Protein AF-A0A2V5Z703-F1 (afdb_monomer)

Foldseek 3Di:
DPDDPPADWDWDLADPVGDFDADPVRHTDTDIDGDDDDDDPVRVVVCVVPPDPPNDPLCVLVVQLVVLVVVLVVDQFQDQSSLQSLLVSLVSPCVPPVVVSVVSLVCLVPRHCNYPQSVVCVVVVHRDPDHTDVNVVVVVVVVVVVVVVDDDPPPD

Mean predicted aligned error: 10.62 Å

Secondary structure (DSSP, 8-state):
------S-EEEESB-TTSPBPB-TTS-B--EEEE---PPPHHHHHHHHHT--SS-STTHHHHHHHHHHHHHHTTSPTT-HHHHHHHHHHHHHHTTT-HHHHHHHHHHHHHH-TTSHHHHHHHHHTS--S---HHHHHHHHHHHHHHHHHS------

pLDDT: mean 87.86, std 13.04, range [41.41, 98.31]

Nearest PDB structures (foldseek):
  8gym-assembly1_4l  TM=5.798E-01  e=1.468E+00  Tetrahymena thermophila SB210
  8bqs-assembly1_AY  TM=5.762E-01  e=3.255E+00  Tetrahymena thermophila SB210

Solvent-accessible surface area (backbone atoms only — not comparable to full-atom values): 9114 Å² total; per-residue (Å²): 130,85,78,77,79,88,70,64,66,40,78,37,45,48,50,99,87,68,52,66,49,62,46,99,85,70,46,66,47,68,41,83,40,78,47,82,80,70,79,48,74,68,52,51,47,52,50,64,75,65,58,60,83,65,85,52,90,69,38,66,32,53,53,50,25,54,51,36,51,57,55,40,71,75,46,63,76,48,35,53,49,32,26,27,41,42,34,54,24,25,66,55,22,44,91,78,37,54,71,60,20,52,56,40,51,50,47,30,65,74,40,7,54,82,21,76,61,22,43,51,23,60,74,67,74,42,74,62,99,67,83,34,66,50,57,49,54,50,52,52,52,50,52,53,55,49,60,71,69,49,70,76,76,76,91,120

Structure (mmCIF, N/CA/C/O backbone):
data_AF-A0A2V5Z703-F1
#
_entry.id   AF-A0A2V5Z703-F1
#
loop_
_atom_site.group_PDB
_atom_site.id
_atom_site.type_symbol
_atom_site.label_atom_id
_atom_site.label_alt_id
_atom_site.label_comp_id
_atom_site.label_asym_id
_atom_site.label_entity_id
_atom_site.label_seq_id
_atom_site.pdbx_PDB_ins_code
_atom_site.Cartn_x
_atom_site.Cartn_y
_atom_site.Cartn_z
_atom_site.occupancy
_atom_site.B_iso_or_equiv
_atom_site.auth_seq_id
_atom_site.auth_comp_id
_atom_site.auth_asym_id
_atom_site.auth_atom_id
_atom_site.pdbx_PDB_model_num
ATOM 1 N N . ALA A 1 1 ? 3.436 21.520 -52.404 1.00 41.41 1 ALA A N 1
ATOM 2 C CA . ALA A 1 1 ? 4.792 20.993 -52.145 1.00 41.41 1 ALA A CA 1
ATOM 3 C C . ALA A 1 1 ? 4.669 19.813 -51.186 1.00 41.41 1 ALA A C 1
ATOM 5 O O . ALA A 1 1 ? 3.989 19.959 -50.182 1.00 41.41 1 ALA A O 1
ATOM 6 N N . LYS A 1 2 ? 5.221 18.634 -51.517 1.00 47.97 2 LYS A N 1
ATOM 7 C CA . LYS A 1 2 ? 5.187 17.462 -50.624 1.00 47.97 2 LYS A CA 1
ATOM 8 C C . LYS A 1 2 ? 6.014 17.778 -49.378 1.00 47.97 2 LYS A C 1
ATOM 10 O O . LYS A 1 2 ? 7.222 17.976 -49.483 1.00 47.97 2 LYS A O 1
ATOM 15 N N . GLU A 1 3 ? 5.341 17.854 -48.240 1.00 48.50 3 GLU A N 1
ATOM 16 C CA . GLU A 1 3 ? 5.927 18.037 -46.918 1.00 48.50 3 GLU A CA 1
ATOM 17 C C . GLU A 1 3 ? 7.045 17.001 -46.722 1.00 48.50 3 GLU A C 1
ATOM 19 O O . GLU A 1 3 ? 6.825 15.787 -46.806 1.00 48.50 3 GLU A O 1
ATOM 24 N N . ARG A 1 4 ? 8.289 17.473 -46.584 1.00 55.03 4 ARG A N 1
ATOM 25 C CA . ARG A 1 4 ? 9.438 16.592 -46.366 1.00 55.03 4 ARG A CA 1
ATOM 26 C C . ARG A 1 4 ? 9.279 15.991 -44.977 1.00 55.03 4 ARG A C 1
ATOM 28 O O . ARG A 1 4 ? 9.417 16.700 -43.989 1.00 55.03 4 ARG A O 1
ATOM 35 N N . ARG A 1 5 ? 8.985 14.690 -44.911 1.00 54.19 5 ARG A N 1
ATOM 36 C CA . ARG A 1 5 ? 8.928 13.940 -43.652 1.00 54.19 5 ARG A CA 1
ATOM 37 C C . ARG A 1 5 ? 10.265 14.101 -42.922 1.00 54.19 5 ARG A C 1
ATOM 39 O O . ARG A 1 5 ? 11.278 13.576 -43.380 1.00 54.19 5 ARG A O 1
ATOM 46 N N . SER A 1 6 ? 10.271 14.837 -41.816 1.00 60.72 6 SER A N 1
ATOM 47 C CA . SER A 1 6 ? 11.432 15.022 -40.951 1.00 60.72 6 SER A CA 1
ATOM 48 C C . SER A 1 6 ? 11.679 13.738 -40.154 1.00 60.72 6 SER A C 1
ATOM 50 O O . SER A 1 6 ? 10.887 13.341 -39.306 1.00 60.72 6 SER A O 1
ATOM 52 N N . GLY A 1 7 ? 12.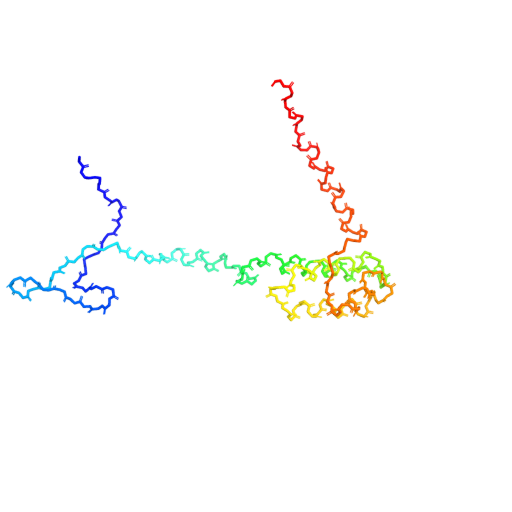764 13.033 -40.468 1.00 67.38 7 GLY A N 1
ATOM 53 C CA . GLY A 1 7 ? 13.172 11.814 -39.772 1.00 67.38 7 GLY A CA 1
ATOM 54 C C . GLY A 1 7 ? 14.416 11.206 -40.409 1.00 67.38 7 GLY A C 1
ATOM 55 O O . GLY A 1 7 ? 14.680 11.436 -41.587 1.00 67.38 7 GLY A O 1
ATOM 56 N N . ALA A 1 8 ? 15.197 10.447 -39.640 1.00 75.62 8 ALA A N 1
ATOM 57 C CA . ALA A 1 8 ? 16.271 9.633 -40.201 1.00 75.62 8 ALA A CA 1
ATOM 58 C C . ALA A 1 8 ? 15.647 8.438 -40.938 1.00 75.62 8 ALA A C 1
ATOM 60 O O . ALA A 1 8 ? 14.798 7.746 -40.379 1.00 75.62 8 ALA A O 1
ATOM 61 N N . TYR A 1 9 ? 16.050 8.199 -42.184 1.00 78.44 9 TYR A N 1
ATOM 62 C CA . TYR A 1 9 ? 15.603 7.066 -42.996 1.00 78.44 9 TYR A CA 1
ATOM 63 C C . TYR A 1 9 ? 16.803 6.205 -43.375 1.00 78.44 9 TYR A C 1
ATOM 65 O O . TYR A 1 9 ? 17.901 6.720 -43.581 1.00 78.44 9 TYR A O 1
ATOM 73 N N . GLN A 1 10 ? 16.581 4.902 -43.494 1.00 81.69 10 GLN A N 1
ATOM 74 C CA . GLN A 1 10 ? 17.553 3.951 -44.024 1.00 81.69 10 GLN A CA 1
ATOM 75 C C . GLN A 1 10 ? 16.990 3.278 -45.275 1.00 81.69 10 GLN A C 1
ATOM 77 O O . GLN A 1 10 ? 15.778 3.082 -45.405 1.00 81.69 10 GLN A O 1
ATOM 82 N N . THR A 1 11 ? 17.871 2.930 -46.205 1.00 82.62 11 THR A N 1
ATOM 83 C CA . THR A 1 11 ? 17.539 2.139 -47.389 1.00 82.62 11 THR A CA 1
ATOM 84 C C . THR A 1 11 ? 17.766 0.667 -47.096 1.00 82.62 11 THR A C 1
ATOM 86 O O . THR A 1 11 ? 18.864 0.257 -46.728 1.00 82.62 11 THR A O 1
ATOM 89 N N . VAL A 1 12 ? 16.717 -0.134 -47.261 1.00 81.50 12 VAL A N 1
ATOM 90 C CA . VAL A 1 12 ? 16.767 -1.589 -47.083 1.00 81.50 12 VAL A CA 1
ATOM 91 C C . VAL A 1 12 ? 16.233 -2.285 -48.328 1.00 81.50 12 VAL A C 1
ATOM 93 O O . VAL A 1 12 ? 15.243 -1.855 -48.919 1.00 81.50 12 VAL A O 1
ATOM 96 N N . ALA A 1 13 ? 16.907 -3.362 -48.729 1.00 79.56 13 ALA A N 1
ATOM 97 C CA . ALA A 1 13 ? 16.528 -4.208 -49.863 1.00 79.56 13 ALA A CA 1
ATOM 98 C C . ALA A 1 13 ? 15.441 -5.239 -49.513 1.00 79.56 13 ALA A C 1
ATOM 100 O O . ALA A 1 13 ? 14.813 -5.805 -50.404 1.00 79.56 13 ALA A O 1
ATOM 101 N N . TYR A 1 14 ? 15.226 -5.475 -48.218 1.00 78.19 14 TYR A N 1
ATOM 102 C CA . TYR A 1 14 ? 14.349 -6.512 -47.690 1.00 78.19 14 TYR A CA 1
ATOM 103 C C . TYR A 1 14 ? 13.175 -5.885 -46.936 1.00 78.19 14 TYR A C 1
ATOM 105 O O . TYR A 1 14 ? 13.315 -4.823 -46.319 1.00 78.19 14 TYR A O 1
ATOM 113 N N . ASP A 1 15 ? 12.012 -6.526 -46.995 1.00 70.31 15 ASP A N 1
ATOM 114 C CA . ASP A 1 15 ? 10.862 -6.169 -46.169 1.00 70.31 15 ASP A CA 1
ATOM 115 C C . ASP A 1 15 ? 10.989 -6.702 -44.727 1.00 70.31 15 ASP A C 1
ATOM 117 O O . ASP A 1 15 ? 12.002 -7.278 -44.329 1.00 70.31 15 ASP A O 1
ATOM 121 N N . LYS A 1 16 ? 9.950 -6.471 -43.916 1.00 65.88 16 LYS A N 1
ATOM 122 C CA . LYS A 1 16 ? 9.913 -6.864 -42.497 1.00 65.88 16 LYS A CA 1
ATOM 123 C C . LYS A 1 16 ? 9.966 -8.386 -42.294 1.00 65.88 16 LYS A C 1
ATOM 125 O O . LYS A 1 16 ? 10.281 -8.826 -41.195 1.00 65.88 16 LYS A O 1
ATOM 130 N N . GLU A 1 17 ? 9.664 -9.158 -43.336 1.00 76.00 17 GLU A N 1
ATOM 131 C CA . GLU A 1 17 ? 9.666 -10.625 -43.367 1.00 76.00 17 GLU A CA 1
ATOM 132 C C . GLU A 1 17 ? 10.953 -11.179 -44.009 1.00 76.00 17 GLU A C 1
ATOM 134 O O . GLU A 1 17 ? 11.108 -12.392 -44.153 1.00 76.00 17 GLU A O 1
ATOM 139 N N . GLY A 1 18 ? 11.896 -10.303 -44.378 1.00 74.56 18 GLY A N 1
ATOM 140 C CA . GLY A 1 18 ? 13.188 -10.669 -44.952 1.00 74.56 18 GLY A CA 1
ATOM 141 C C . GLY A 1 18 ? 13.161 -10.945 -46.457 1.00 74.56 18 GLY A C 1
ATOM 142 O O . GLY A 1 18 ? 14.144 -11.466 -46.984 1.00 74.56 18 GLY A O 1
ATOM 143 N N . LYS A 1 19 ? 12.083 -10.606 -47.177 1.00 76.12 19 LYS A N 1
ATOM 144 C CA . LYS A 1 19 ? 11.995 -10.827 -48.628 1.00 76.12 19 LYS A CA 1
ATOM 145 C C . LYS A 1 19 ? 12.438 -9.601 -49.419 1.00 76.12 19 LYS A C 1
ATOM 147 O O . LYS A 1 19 ? 12.046 -8.473 -49.125 1.00 76.12 19 LYS A O 1
ATOM 152 N N . ALA A 1 20 ? 13.247 -9.831 -50.452 1.00 78.12 20 ALA A N 1
ATOM 153 C CA . ALA A 1 20 ? 13.629 -8.806 -51.415 1.00 78.12 20 ALA A CA 1
ATOM 154 C C . ALA A 1 20 ? 12.673 -8.807 -52.612 1.00 78.12 20 ALA A C 1
ATOM 156 O O . ALA A 1 20 ? 12.296 -9.857 -53.130 1.00 78.12 20 ALA A O 1
ATOM 157 N N . SER A 1 21 ? 12.302 -7.615 -53.073 1.00 77.06 21 SER A N 1
ATOM 158 C CA . SER A 1 21 ? 11.651 -7.425 -54.373 1.00 77.06 21 SER A CA 1
ATOM 159 C C . SER A 1 21 ? 12.690 -6.971 -55.387 1.00 77.06 21 SER A C 1
ATOM 161 O O . SER A 1 21 ? 13.493 -6.109 -55.046 1.00 77.06 21 SER A O 1
ATOM 163 N N . TYR A 1 22 ? 12.651 -7.480 -56.615 1.00 80.44 22 TYR A N 1
ATOM 164 C CA . TYR A 1 22 ? 13.633 -7.167 -57.657 1.00 80.44 22 TYR A CA 1
ATOM 165 C C . TYR A 1 22 ? 13.044 -6.234 -58.728 1.00 80.44 22 TYR A C 1
ATOM 167 O O . TYR A 1 22 ? 11.821 -6.152 -58.891 1.00 80.44 22 TYR A O 1
ATOM 175 N N . ASP A 1 23 ? 13.893 -5.458 -59.396 1.00 81.06 23 ASP A N 1
ATOM 176 C CA . ASP A 1 23 ? 13.552 -4.682 -60.586 1.00 81.06 23 ASP A CA 1
ATOM 177 C C . ASP A 1 23 ? 13.574 -5.543 -61.853 1.00 81.06 23 ASP A C 1
ATOM 179 O O . ASP A 1 23 ? 13.869 -6.736 -61.816 1.00 81.06 23 ASP A O 1
ATOM 183 N N . GLU A 1 24 ? 13.197 -4.936 -62.974 1.00 80.69 24 GLU A N 1
ATOM 184 C CA . GLU A 1 24 ? 13.167 -5.578 -64.293 1.00 80.69 24 GLU A CA 1
ATOM 185 C C . GLU A 1 24 ? 14.542 -6.084 -64.765 1.00 80.69 24 GLU A C 1
ATOM 187 O O . GLU A 1 24 ? 14.608 -6.957 -65.624 1.00 80.69 24 GLU A O 1
ATOM 192 N N . ASN A 1 25 ? 15.624 -5.605 -64.144 1.00 82.19 25 ASN A N 1
ATOM 193 C CA . ASN A 1 25 ? 17.005 -5.995 -64.418 1.00 82.19 25 ASN A CA 1
ATOM 194 C C . ASN A 1 25 ? 17.550 -7.000 -63.384 1.00 82.19 25 ASN A C 1
ATOM 196 O O . ASN A 1 25 ? 18.733 -7.334 -63.415 1.00 82.19 25 ASN A O 1
ATOM 200 N N . GLY A 1 26 ? 16.711 -7.479 -62.456 1.00 78.19 26 GLY A N 1
ATOM 201 C CA . GLY A 1 26 ? 17.097 -8.433 -61.415 1.00 78.19 26 GLY A CA 1
ATOM 202 C C . GLY A 1 26 ? 17.840 -7.821 -60.221 1.00 78.19 26 GLY A C 1
ATOM 203 O O . GLY A 1 26 ? 18.332 -8.568 -59.376 1.00 78.19 26 GLY A O 1
ATOM 204 N N . ASN A 1 27 ? 17.907 -6.491 -60.096 1.00 80.31 27 ASN A N 1
ATOM 205 C CA . ASN A 1 27 ? 18.512 -5.835 -58.935 1.00 80.31 27 ASN A CA 1
ATOM 206 C C . ASN A 1 27 ? 17.489 -5.667 -57.802 1.00 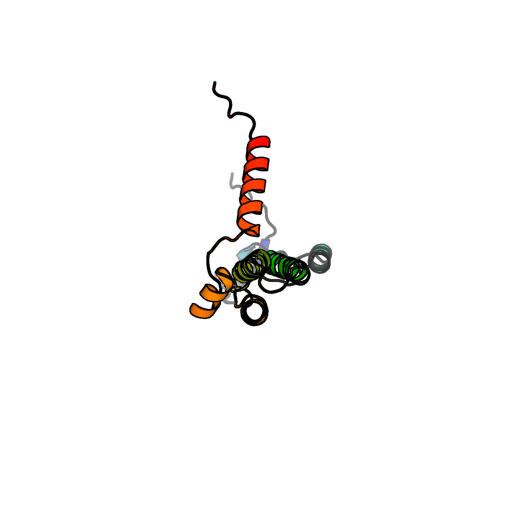80.31 27 ASN A C 1
ATOM 208 O O . ASN A 1 27 ? 16.316 -5.391 -58.060 1.00 80.31 27 ASN A O 1
ATOM 212 N N . PRO A 1 28 ? 17.892 -5.787 -56.526 1.00 79.88 28 PRO A N 1
ATOM 213 C CA . PRO A 1 28 ? 16.977 -5.586 -55.410 1.00 79.88 28 PRO A CA 1
ATOM 214 C C . PRO A 1 28 ? 16.479 -4.132 -55.346 1.00 79.88 28 PRO A C 1
ATOM 216 O O . PRO A 1 28 ? 17.259 -3.183 -55.249 1.00 79.88 28 PRO A O 1
ATOM 219 N N . LYS A 1 29 ? 15.156 -3.951 -55.333 1.00 82.25 29 LYS A N 1
ATOM 220 C CA . LYS A 1 29 ? 14.497 -2.657 -55.128 1.00 82.25 29 LYS A CA 1
ATOM 221 C C . LYS A 1 29 ? 14.699 -2.189 -53.690 1.00 82.25 29 LYS A C 1
ATOM 223 O O . LYS A 1 29 ? 14.121 -2.740 -52.754 1.00 82.25 29 LYS A O 1
ATOM 228 N N . MET A 1 30 ? 15.466 -1.117 -53.532 1.00 79.31 30 MET A N 1
ATOM 229 C CA . MET A 1 30 ? 15.678 -0.450 -52.249 1.00 79.31 30 MET A CA 1
ATOM 230 C C . MET A 1 30 ? 14.418 0.311 -51.818 1.00 79.31 30 MET A C 1
ATOM 232 O O . MET A 1 30 ? 13.901 1.151 -52.557 1.00 79.31 30 MET A O 1
ATOM 236 N N . LYS A 1 31 ? 13.937 0.059 -50.599 1.00 78.75 31 LYS A N 1
ATOM 237 C CA . LYS A 1 31 ? 12.843 0.813 -49.972 1.00 78.75 31 LYS A CA 1
ATOM 238 C C . LYS A 1 31 ? 13.407 1.728 -48.888 1.00 78.75 31 LYS A C 1
ATOM 240 O O . LYS A 1 31 ? 14.242 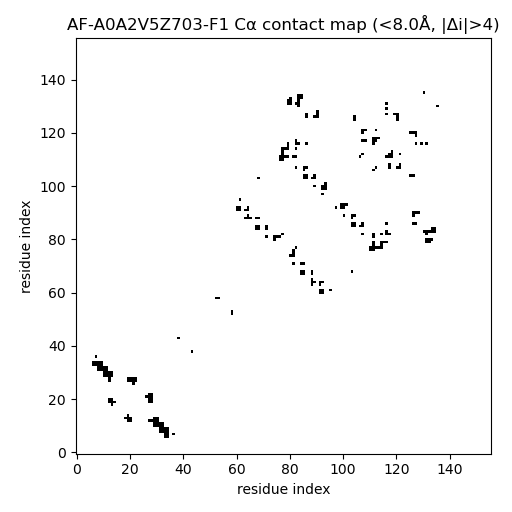1.317 -48.087 1.00 78.75 31 LYS A O 1
ATOM 245 N N . SER A 1 32 ? 12.932 2.971 -48.855 1.00 81.44 32 SER A N 1
ATOM 246 C CA . SER A 1 32 ? 13.239 3.912 -47.777 1.00 81.44 32 SER A CA 1
ATOM 247 C C . SER A 1 32 ? 12.290 3.663 -46.607 1.00 81.44 32 SER A C 1
ATOM 249 O O . SER A 1 32 ? 11.073 3.808 -46.750 1.00 81.44 32 SER A O 1
ATOM 251 N N . VAL A 1 33 ? 12.837 3.267 -45.461 1.00 78.94 33 VAL A N 1
ATOM 252 C CA . VAL A 1 33 ? 12.080 3.039 -44.222 1.00 78.94 33 VAL A CA 1
ATOM 253 C C . VAL A 1 33 ? 12.608 3.950 -43.114 1.00 78.94 33 VAL A C 1
ATOM 255 O O . VAL A 1 33 ? 13.788 4.309 -43.145 1.00 78.94 33 VAL A O 1
ATOM 258 N N . PRO A 1 34 ? 11.778 4.339 -42.129 1.00 80.00 34 PRO A N 1
ATOM 259 C CA . PRO A 1 34 ? 12.261 5.070 -40.963 1.00 80.00 34 PRO A CA 1
ATOM 260 C C . PRO A 1 34 ? 13.404 4.304 -40.289 1.00 80.00 34 PRO A C 1
ATOM 262 O O . PRO A 1 34 ? 13.303 3.096 -40.055 1.00 80.00 34 PRO A O 1
ATOM 265 N N . ALA A 1 35 ? 14.506 4.991 -40.005 1.00 80.69 35 ALA A N 1
ATOM 266 C CA . ALA A 1 35 ? 15.623 4.408 -39.283 1.00 80.69 35 ALA A CA 1
ATOM 267 C C . ALA A 1 35 ? 15.204 4.162 -37.830 1.00 80.69 35 ALA A C 1
ATOM 269 O O . ALA A 1 35 ? 14.671 5.051 -37.163 1.00 80.69 35 ALA A O 1
ATOM 270 N N . VAL A 1 36 ? 15.462 2.954 -37.328 1.00 77.25 36 VAL A N 1
ATOM 271 C CA . VAL A 1 36 ? 15.298 2.657 -35.903 1.00 77.25 36 VAL A CA 1
ATOM 272 C C . VAL A 1 36 ? 16.431 3.360 -35.162 1.00 77.25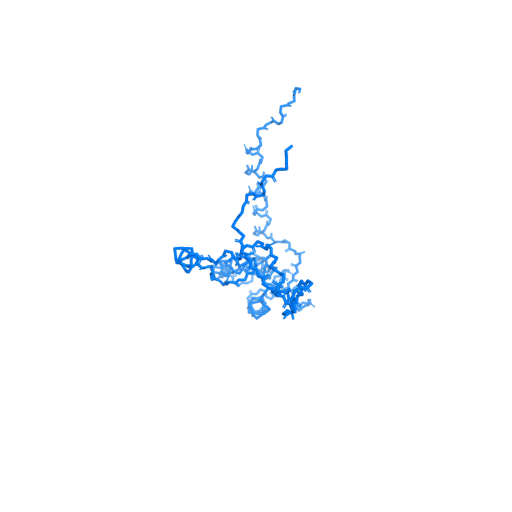 36 VAL A C 1
ATOM 274 O O . VAL A 1 36 ? 17.581 2.922 -35.215 1.00 77.25 36 VAL A O 1
ATOM 277 N N . LEU A 1 37 ? 16.119 4.475 -34.501 1.00 80.88 37 LEU A N 1
ATOM 278 C CA . LEU A 1 37 ? 17.083 5.181 -33.665 1.00 80.88 37 LEU A CA 1
ATOM 279 C C . LEU A 1 37 ? 17.393 4.316 -32.445 1.00 80.88 37 LEU A C 1
ATOM 281 O O . LEU A 1 37 ? 16.531 4.062 -31.605 1.00 80.88 37 LEU A O 1
ATOM 285 N N . LYS A 1 38 ? 18.634 3.835 -32.361 1.00 83.44 38 LYS A N 1
ATOM 286 C CA . LYS A 1 38 ? 19.133 3.192 -31.146 1.00 83.44 38 LYS A CA 1
ATOM 287 C C . LYS A 1 38 ? 19.375 4.267 -30.092 1.00 83.44 38 LYS A C 1
ATOM 289 O O . LYS A 1 38 ? 19.855 5.349 -30.424 1.00 83.44 38 LYS A O 1
ATOM 294 N N . ALA A 1 39 ? 19.089 3.943 -28.833 1.00 88.06 39 ALA A N 1
ATOM 295 C CA . ALA A 1 39 ? 19.447 4.808 -27.718 1.00 88.06 39 ALA A CA 1
ATOM 296 C C . ALA A 1 39 ? 20.960 5.083 -27.740 1.00 88.06 39 ALA A C 1
ATOM 298 O O . ALA A 1 39 ? 21.776 4.165 -27.868 1.00 88.06 39 ALA A O 1
ATOM 299 N N . SER A 1 40 ? 21.333 6.352 -27.628 1.00 90.81 40 SER A N 1
ATOM 300 C CA . SER A 1 40 ? 22.722 6.774 -27.482 1.00 90.81 40 SER A CA 1
ATOM 301 C C . SER A 1 40 ? 23.315 6.262 -26.166 1.00 90.81 40 SER A C 1
ATOM 303 O O . SER A 1 40 ? 22.601 5.997 -25.198 1.00 90.81 40 SER A O 1
ATOM 305 N N . ALA A 1 41 ? 24.646 6.196 -26.079 1.00 94.00 41 ALA A N 1
ATOM 306 C CA . ALA A 1 41 ? 25.326 5.806 -24.841 1.00 94.00 41 ALA A CA 1
ATOM 307 C C . ALA A 1 41 ? 24.911 6.684 -23.640 1.00 94.00 41 ALA A C 1
ATOM 309 O O . ALA A 1 41 ? 24.724 6.177 -22.536 1.00 94.00 41 ALA A O 1
ATOM 310 N N . LYS A 1 42 ? 24.683 7.987 -23.870 1.00 95.25 42 LYS A N 1
ATOM 311 C CA . LYS A 1 42 ? 24.199 8.921 -22.841 1.00 95.25 42 LYS A CA 1
ATOM 312 C C . LYS A 1 42 ? 22.766 8.607 -22.402 1.00 95.25 42 LYS A C 1
ATOM 314 O O . LYS A 1 42 ? 22.460 8.726 -21.221 1.00 95.25 42 LYS A O 1
ATOM 319 N N . GLU A 1 43 ? 21.884 8.215 -23.321 1.00 92.81 43 GLU A N 1
ATOM 320 C CA . GLU A 1 43 ? 20.511 7.803 -22.989 1.00 92.81 43 GLU A CA 1
ATOM 321 C C . GLU A 1 43 ? 20.486 6.512 -22.180 1.00 92.81 43 GLU A C 1
ATOM 323 O O . GLU A 1 43 ? 19.802 6.456 -21.160 1.00 92.81 43 GLU A O 1
ATOM 328 N N . ILE A 1 44 ? 21.285 5.520 -22.578 1.00 94.31 44 ILE A N 1
ATOM 329 C CA . ILE A 1 44 ? 21.436 4.264 -21.834 1.00 94.31 44 ILE A CA 1
ATOM 330 C C . ILE A 1 44 ? 21.972 4.545 -20.426 1.00 94.31 44 ILE A C 1
ATOM 332 O O . ILE A 1 44 ? 21.441 4.020 -19.449 1.00 94.31 44 ILE A O 1
ATOM 336 N N . GLN A 1 45 ? 22.974 5.420 -20.298 1.00 95.75 45 GLN A N 1
ATOM 337 C CA . GLN A 1 45 ? 23.502 5.823 -18.996 1.00 95.75 45 GLN A CA 1
ATOM 338 C C . GLN A 1 45 ? 22.424 6.481 -18.127 1.00 95.75 45 GLN A C 1
ATOM 340 O O . GLN A 1 45 ? 22.239 6.067 -16.986 1.00 95.75 45 GLN A O 1
ATOM 345 N N . ARG A 1 46 ? 21.669 7.454 -18.659 1.00 94.38 46 ARG A N 1
ATOM 346 C CA . ARG A 1 46 ? 20.576 8.102 -17.912 1.00 94.38 46 ARG A CA 1
ATOM 347 C C . ARG A 1 46 ? 19.502 7.108 -17.481 1.00 94.38 46 ARG A C 1
ATOM 349 O O . ARG A 1 46 ? 19.011 7.221 -16.361 1.00 94.38 46 ARG A O 1
ATOM 356 N N . LEU A 1 47 ? 19.147 6.156 -18.342 1.00 92.06 47 LEU A N 1
ATOM 357 C CA . LEU A 1 47 ? 18.168 5.117 -18.028 1.00 92.06 47 LEU A CA 1
ATOM 358 C C . LEU A 1 47 ? 18.661 4.207 -16.898 1.00 92.06 47 LEU A C 1
ATOM 360 O O . LEU A 1 47 ? 17.912 3.934 -15.968 1.00 92.06 47 LEU A O 1
ATOM 364 N N . ASN A 1 48 ? 19.931 3.805 -16.932 1.00 91.62 48 ASN A N 1
ATOM 365 C CA . ASN A 1 48 ? 20.525 2.983 -15.880 1.00 91.62 48 ASN A CA 1
ATOM 366 C C . ASN A 1 48 ? 20.642 3.738 -14.548 1.00 91.62 48 ASN A C 1
ATOM 368 O O . ASN A 1 48 ? 20.352 3.165 -13.502 1.00 91.62 48 ASN A O 1
ATOM 372 N N . THR A 1 49 ? 21.025 5.020 -14.573 1.00 94.06 49 THR A N 1
ATOM 373 C CA . THR A 1 49 ? 21.123 5.856 -13.364 1.00 94.06 49 THR A CA 1
ATOM 374 C C . THR A 1 49 ? 19.761 6.109 -12.719 1.00 94.06 49 THR A C 1
ATOM 376 O O . THR A 1 49 ? 19.667 6.122 -11.498 1.00 94.06 49 THR A O 1
ATOM 379 N N . ASN A 1 50 ? 18.706 6.284 -13.517 1.00 90.25 50 ASN A N 1
ATOM 380 C CA . ASN A 1 50 ? 17.354 6.578 -13.028 1.00 90.25 50 ASN A CA 1
ATOM 381 C C . ASN A 1 50 ? 16.448 5.340 -13.006 1.00 90.25 50 ASN A C 1
ATOM 383 O O . ASN A 1 50 ? 15.223 5.465 -13.052 1.00 90.25 50 ASN A O 1
ATOM 387 N N . LYS A 1 51 ? 17.032 4.136 -12.982 1.00 87.38 51 LYS A N 1
ATOM 388 C CA . LYS A 1 51 ? 16.250 2.906 -13.004 1.00 87.38 51 LYS A CA 1
ATOM 389 C C . LYS A 1 51 ? 15.422 2.794 -11.726 1.00 87.38 51 LYS A C 1
ATOM 391 O O . LYS A 1 51 ? 15.956 2.711 -10.621 1.00 87.38 51 LYS A O 1
ATOM 396 N N . VAL A 1 52 ? 14.106 2.750 -11.893 1.00 85.81 52 VAL A N 1
ATOM 397 C CA . VAL A 1 52 ? 13.176 2.558 -10.784 1.00 85.81 52 VAL A CA 1
ATOM 398 C C . VAL A 1 52 ? 13.263 1.117 -10.297 1.00 85.81 52 VAL A C 1
ATOM 400 O O . VAL A 1 52 ? 13.285 0.179 -11.091 1.00 85.81 52 VAL A O 1
ATOM 403 N N . THR A 1 53 ? 13.302 0.941 -8.978 1.00 83.75 53 THR A N 1
ATOM 404 C CA . THR A 1 53 ? 13.247 -0.377 -8.345 1.00 83.75 53 THR A CA 1
ATOM 405 C C . THR A 1 53 ? 12.090 -0.402 -7.344 1.00 83.75 53 THR A C 1
ATOM 407 O O . THR A 1 53 ? 12.084 0.422 -6.430 1.00 83.75 53 THR A O 1
ATOM 410 N N . PRO A 1 54 ? 11.123 -1.328 -7.472 1.00 85.94 54 PRO A N 1
ATOM 411 C CA . PRO A 1 54 ? 11.014 -2.358 -8.510 1.00 85.94 54 PRO A CA 1
ATOM 412 C C . PRO A 1 54 ? 10.576 -1.794 -9.871 1.00 85.94 54 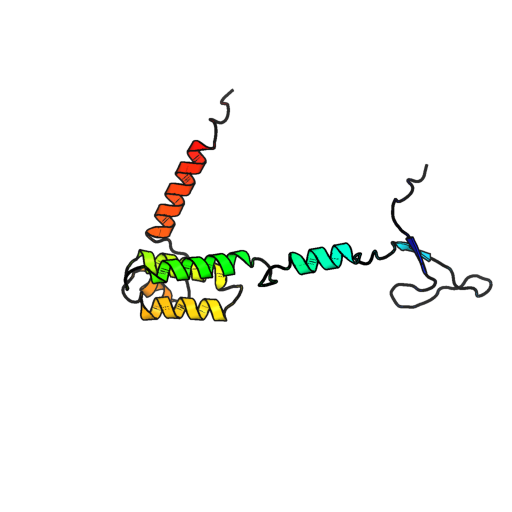PRO A C 1
ATOM 414 O O . PRO A 1 54 ? 9.747 -0.889 -9.942 1.00 85.94 54 PRO A O 1
ATOM 417 N N . ASP A 1 55 ? 11.111 -2.372 -10.951 1.00 87.94 55 ASP A N 1
ATOM 418 C CA . ASP A 1 55 ? 10.796 -2.005 -12.340 1.00 87.94 55 ASP A CA 1
ATOM 419 C C . ASP A 1 55 ? 9.471 -2.647 -12.780 1.00 87.94 55 ASP A C 1
ATOM 421 O O . ASP A 1 55 ? 9.421 -3.566 -13.598 1.00 87.94 55 ASP A O 1
ATOM 425 N N . ILE A 1 56 ? 8.385 -2.220 -12.132 1.00 87.38 56 ILE A N 1
ATOM 426 C CA . ILE A 1 56 ? 7.024 -2.655 -12.436 1.00 87.38 56 ILE A CA 1
ATOM 427 C C . ILE A 1 56 ? 6.084 -1.458 -12.565 1.00 87.38 56 ILE A C 1
ATOM 429 O O . ILE A 1 56 ? 6.278 -0.385 -11.977 1.00 87.38 56 ILE A O 1
ATOM 433 N N . ARG A 1 57 ? 4.989 -1.655 -13.302 1.00 88.94 57 ARG A N 1
ATOM 434 C CA . ARG A 1 57 ? 3.929 -0.651 -13.386 1.00 88.94 57 ARG A CA 1
ATOM 435 C C . ARG A 1 57 ? 3.306 -0.431 -12.003 1.00 88.94 57 ARG A C 1
ATOM 437 O O . ARG A 1 57 ? 2.965 -1.384 -11.311 1.00 88.94 57 ARG A O 1
ATOM 444 N N . PHE A 1 58 ? 3.100 0.836 -11.644 1.00 89.62 58 PHE A N 1
ATOM 445 C CA . PHE A 1 58 ? 2.554 1.255 -10.346 1.00 89.62 58 PHE A CA 1
ATOM 446 C C . PHE A 1 58 ? 3.431 0.891 -9.131 1.00 89.62 58 PHE A C 1
ATOM 448 O O . PHE A 1 58 ? 2.907 0.708 -8.035 1.00 89.62 58 PHE A O 1
ATOM 455 N N . HIS A 1 59 ? 4.759 0.831 -9.298 1.00 91.75 59 HIS A N 1
ATOM 456 C CA . HIS A 1 59 ? 5.725 0.573 -8.216 1.00 91.75 59 HIS A CA 1
ATOM 457 C C . HIS A 1 59 ? 5.534 1.461 -6.973 1.00 91.75 59 HIS A C 1
ATOM 459 O O . HIS A 1 59 ? 5.781 1.014 -5.857 1.00 91.75 59 HIS A O 1
ATOM 465 N N . TYR A 1 60 ? 5.045 2.696 -7.133 1.00 92.81 60 TYR A N 1
ATOM 466 C CA . TYR A 1 60 ? 4.769 3.599 -6.014 1.00 92.81 60 TYR A CA 1
ATOM 467 C C . TYR A 1 60 ? 3.762 3.014 -5.010 1.00 92.81 60 TYR A C 1
ATOM 469 O O . TYR A 1 60 ? 3.840 3.338 -3.833 1.00 92.81 60 TYR A O 1
ATOM 477 N N . ARG A 1 61 ? 2.872 2.100 -5.429 1.00 95.31 61 ARG A N 1
ATOM 478 C CA . ARG A 1 61 ? 1.962 1.377 -4.523 1.00 95.31 61 ARG A CA 1
ATOM 479 C C . ARG A 1 61 ? 2.695 0.386 -3.622 1.00 95.31 61 ARG A C 1
ATOM 481 O O . ARG A 1 61 ? 2.341 0.260 -2.457 1.00 95.31 61 ARG A O 1
ATOM 488 N N . LEU A 1 62 ? 3.738 -0.274 -4.137 1.00 94.44 62 LEU A N 1
ATOM 489 C CA . LEU A 1 62 ? 4.603 -1.137 -3.324 1.00 94.44 62 LEU A CA 1
ATOM 490 C C . LEU A 1 62 ? 5.377 -0.312 -2.296 1.00 94.44 62 LEU A C 1
ATOM 492 O O . LEU A 1 62 ? 5.478 -0.705 -1.138 1.00 94.44 62 LEU A O 1
ATOM 496 N N . ILE A 1 63 ? 5.894 0.847 -2.716 1.00 94.69 63 ILE A N 1
ATOM 497 C CA . ILE A 1 63 ? 6.614 1.766 -1.828 1.00 94.69 63 ILE A CA 1
ATOM 498 C C . ILE A 1 63 ? 5.669 2.306 -0.747 1.00 94.69 63 ILE A C 1
ATOM 500 O O . ILE A 1 63 ? 6.003 2.243 0.433 1.00 94.69 63 ILE A O 1
ATOM 504 N N . ALA A 1 64 ? 4.478 2.772 -1.132 1.00 95.75 64 ALA A N 1
ATOM 505 C CA . ALA A 1 64 ? 3.461 3.261 -0.205 1.00 95.75 64 ALA A CA 1
ATOM 506 C C . ALA A 1 64 ? 3.029 2.176 0.790 1.00 95.75 64 ALA A C 1
ATOM 508 O O . ALA A 1 64 ? 3.025 2.426 1.991 1.00 95.75 64 ALA A O 1
ATOM 509 N N . GLY A 1 65 ? 2.767 0.951 0.319 1.00 96.94 65 GLY A N 1
ATOM 510 C CA . GLY A 1 65 ? 2.451 -0.186 1.186 1.00 96.94 65 GLY A CA 1
ATOM 511 C C . GLY A 1 65 ? 3.574 -0.487 2.181 1.00 96.94 65 GLY A C 1
ATOM 512 O O . GLY A 1 65 ? 3.323 -0.635 3.374 1.00 96.94 65 GLY A O 1
ATOM 513 N N . ALA A 1 66 ? 4.833 -0.482 1.734 1.00 96.38 66 ALA A N 1
ATOM 514 C CA . ALA A 1 66 ? 5.974 -0.696 2.621 1.00 96.38 66 ALA A CA 1
ATOM 515 C C . ALA A 1 66 ? 6.126 0.413 3.678 1.00 96.38 66 ALA A C 1
ATOM 517 O O . ALA A 1 66 ? 6.500 0.125 4.815 1.00 96.38 66 ALA A O 1
ATOM 518 N N . LEU A 1 67 ? 5.840 1.670 3.327 1.00 97.75 67 LEU A N 1
ATOM 519 C CA . LEU A 1 67 ? 5.839 2.792 4.271 1.00 97.75 67 LEU A CA 1
ATOM 520 C C . LEU A 1 67 ? 4.680 2.693 5.270 1.00 97.75 67 LEU A C 1
ATOM 522 O O . LEU A 1 67 ? 4.907 2.849 6.469 1.00 97.75 67 LEU A O 1
ATOM 526 N N . ALA A 1 68 ? 3.479 2.355 4.803 1.00 97.75 68 ALA A N 1
ATOM 527 C CA . ALA A 1 68 ? 2.320 2.114 5.657 1.00 97.75 68 ALA A CA 1
ATOM 528 C C . ALA A 1 68 ? 2.599 0.994 6.671 1.00 97.75 68 ALA A C 1
ATOM 530 O O . ALA A 1 68 ? 2.340 1.161 7.859 1.00 97.75 68 ALA A O 1
ATOM 531 N N . MET A 1 69 ? 3.252 -0.095 6.255 1.00 98.19 69 MET A N 1
ATOM 532 C CA . MET A 1 69 ? 3.652 -1.161 7.181 1.00 98.19 69 MET A CA 1
ATOM 533 C C . MET A 1 69 ? 4.696 -0.722 8.217 1.00 98.19 69 MET A C 1
ATOM 535 O O . MET A 1 69 ? 4.685 -1.224 9.341 1.00 98.19 69 MET A O 1
ATOM 539 N N . LYS A 1 70 ? 5.587 0.222 7.882 1.00 98.19 70 LYS A N 1
ATOM 540 C CA . LYS A 1 70 ? 6.502 0.816 8.873 1.00 98.19 70 LYS A CA 1
ATOM 541 C C . LYS A 1 70 ? 5.744 1.645 9.909 1.00 98.19 70 LYS A C 1
ATOM 543 O O . LYS A 1 70 ? 6.083 1.567 11.083 1.00 98.19 70 LYS A O 1
ATOM 548 N N . ALA A 1 71 ? 4.721 2.392 9.496 1.00 96.75 71 ALA A N 1
ATOM 549 C CA . ALA A 1 71 ? 3.851 3.118 10.422 1.00 96.75 71 ALA A CA 1
ATOM 550 C C . ALA A 1 71 ? 3.026 2.153 11.292 1.00 96.75 71 ALA A C 1
ATOM 552 O O . ALA A 1 71 ? 2.995 2.294 12.511 1.00 96.75 71 ALA A O 1
ATOM 553 N N . ALA A 1 72 ? 2.454 1.107 10.690 1.00 97.50 72 ALA A N 1
ATOM 554 C CA . ALA A 1 72 ? 1.723 0.047 11.384 1.00 97.50 72 ALA A CA 1
ATOM 555 C C . ALA A 1 72 ? 2.567 -0.659 12.465 1.00 97.50 72 ALA A C 1
ATOM 557 O O . ALA A 1 72 ? 2.049 -1.095 13.493 1.00 97.50 72 ALA A O 1
ATOM 558 N N . ALA A 1 73 ? 3.884 -0.768 12.281 1.00 97.50 73 ALA A N 1
ATOM 559 C CA . ALA A 1 73 ? 4.769 -1.336 13.299 1.00 97.50 73 ALA A CA 1
ATOM 560 C C . ALA A 1 73 ? 4.828 -0.505 14.599 1.00 97.50 73 ALA A C 1
ATOM 562 O O . ALA A 1 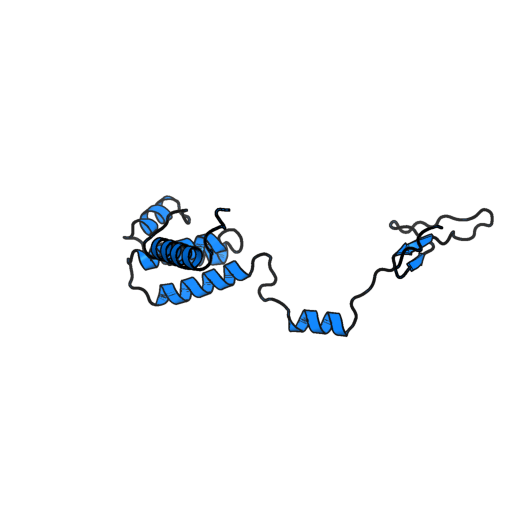73 ? 5.214 -1.040 15.633 1.00 97.50 73 ALA A O 1
ATOM 563 N N . LEU A 1 74 ? 4.443 0.776 14.557 1.00 98.00 74 LEU A N 1
ATOM 564 C CA . LEU A 1 74 ? 4.464 1.692 15.703 1.00 98.00 74 LEU A CA 1
ATOM 565 C C . LEU A 1 74 ? 3.131 1.750 16.463 1.00 98.00 74 LEU A C 1
ATOM 567 O O . LEU A 1 74 ? 3.069 2.343 17.537 1.00 98.00 74 LEU A O 1
ATOM 571 N N . LEU A 1 75 ? 2.067 1.165 15.911 1.00 97.69 75 LEU A N 1
ATOM 572 C CA . LEU A 1 75 ? 0.734 1.191 16.508 1.00 97.69 75 LEU A CA 1
ATOM 573 C C . LEU A 1 75 ? 0.505 -0.024 17.413 1.00 97.69 75 LEU A C 1
ATOM 575 O O . LEU A 1 75 ? 1.053 -1.097 17.138 1.00 97.69 75 LEU A O 1
ATOM 579 N N . PRO A 1 76 ? -0.306 0.111 18.478 1.00 98.06 76 PRO A N 1
ATOM 580 C CA . PRO A 1 76 ? -0.596 -0.990 19.385 1.00 98.06 76 PRO A CA 1
ATOM 581 C C . PRO A 1 76 ? -1.459 -2.067 18.716 1.00 98.06 76 PRO A C 1
ATOM 583 O O . PRO A 1 76 ? -2.292 -1.782 17.851 1.00 98.06 76 PRO A O 1
ATOM 586 N N . ASP A 1 77 ? -1.278 -3.312 19.156 1.00 98.19 77 ASP A N 1
ATOM 587 C CA . ASP A 1 77 ? -2.073 -4.451 18.695 1.00 98.19 77 ASP A CA 1
ATOM 588 C C . ASP A 1 77 ? -3.566 -4.236 18.978 1.00 98.19 77 ASP A C 1
ATOM 590 O O . ASP A 1 77 ? -3.960 -3.774 20.047 1.00 98.19 77 ASP A O 1
ATOM 594 N N . ASN A 1 78 ? -4.400 -4.645 18.024 1.00 97.62 78 ASN A N 1
ATOM 595 C CA . ASN A 1 78 ? -5.855 -4.504 18.015 1.00 97.62 78 ASN A CA 1
ATOM 596 C C . ASN A 1 78 ? -6.374 -3.058 18.115 1.00 97.62 78 ASN A C 1
ATOM 598 O O . ASN A 1 78 ? -7.522 -2.862 18.507 1.00 97.62 78 ASN A O 1
ATOM 602 N N . SER A 1 79 ? -5.571 -2.061 17.736 1.00 98.19 79 SER A N 1
ATOM 603 C CA . SER A 1 79 ? -6.106 -0.734 17.410 1.00 98.19 79 SER A CA 1
ATOM 604 C C . SER A 1 79 ? -6.805 -0.747 16.050 1.00 98.19 79 SER A C 1
ATOM 606 O O . SER A 1 79 ? -6.370 -1.434 15.122 1.00 98.19 79 SER A O 1
ATOM 608 N N . GLU A 1 80 ? -7.891 0.014 15.925 1.00 97.75 80 GLU A N 1
ATOM 609 C CA . GLU A 1 80 ? -8.616 0.146 14.656 1.00 97.75 80 GLU A CA 1
ATOM 610 C C . GLU A 1 80 ? -7.758 0.882 13.613 1.00 97.75 80 GLU A C 1
ATOM 612 O O . GLU A 1 80 ? -7.796 0.537 12.435 1.00 97.75 80 GLU A O 1
ATOM 617 N N . GLU A 1 81 ? -6.902 1.816 14.041 1.00 97.88 81 GLU A N 1
ATOM 618 C CA . GLU A 1 81 ? -5.929 2.510 13.190 1.00 97.88 81 GLU A CA 1
ATOM 619 C C . GLU A 1 81 ? -4.915 1.540 12.575 1.00 97.88 81 GLU A C 1
ATOM 621 O O . GLU A 1 81 ? -4.594 1.642 11.392 1.00 97.88 81 GLU A O 1
ATOM 626 N N . LEU A 1 82 ? -4.412 0.576 13.360 1.00 98.31 82 LEU A N 1
ATOM 627 C CA . LEU A 1 82 ? -3.502 -0.447 12.848 1.00 98.31 82 LEU A CA 1
ATOM 628 C C . LEU A 1 82 ? -4.186 -1.280 11.763 1.00 98.31 82 LEU A C 1
ATOM 630 O O . LEU A 1 82 ? -3.601 -1.499 10.701 1.00 98.31 82 LEU A O 1
ATOM 634 N N . ALA A 1 83 ? -5.407 -1.745 12.030 1.00 98.31 83 ALA A N 1
ATOM 635 C CA . ALA A 1 83 ? -6.155 -2.573 11.092 1.00 98.31 83 ALA A CA 1
ATOM 636 C C . ALA A 1 83 ? -6.452 -1.824 9.788 1.00 98.31 83 ALA A C 1
ATOM 638 O O . ALA A 1 83 ? -6.253 -2.375 8.707 1.00 98.31 83 ALA A O 1
ATOM 639 N N . ASP A 1 84 ? -6.850 -0.559 9.894 1.00 98.31 84 ASP A N 1
ATOM 640 C CA . ASP A 1 84 ? -7.120 0.329 8.765 1.00 98.31 84 ASP A CA 1
ATOM 641 C C . ASP A 1 84 ? -5.875 0.551 7.895 1.00 98.31 84 ASP A C 1
ATOM 643 O O . ASP A 1 84 ? -5.899 0.277 6.694 1.00 98.31 84 ASP A O 1
ATOM 647 N N . ILE A 1 85 ? -4.739 0.924 8.500 1.00 98.00 85 ILE A N 1
ATOM 648 C CA . ILE A 1 85 ? -3.481 1.133 7.765 1.00 98.00 85 ILE A CA 1
ATOM 649 C C . ILE A 1 85 ? -3.035 -0.144 7.049 1.00 98.00 85 ILE A C 1
ATOM 651 O O . ILE A 1 85 ? -2.625 -0.090 5.886 1.00 98.00 85 ILE A O 1
ATOM 655 N N . VAL A 1 86 ? -3.089 -1.299 7.720 1.00 98.12 86 VAL A N 1
ATOM 656 C CA . VAL A 1 86 ? -2.642 -2.567 7.124 1.00 98.12 86 VAL A CA 1
ATOM 657 C C . VAL A 1 86 ? -3.600 -3.019 6.019 1.00 98.12 86 VAL A C 1
ATOM 659 O O . VAL A 1 86 ? -3.131 -3.472 4.970 1.00 98.12 86 VAL A O 1
ATOM 662 N N . ASN A 1 87 ? -4.914 -2.854 6.200 1.00 97.94 87 ASN A N 1
ATOM 663 C CA . ASN A 1 87 ? -5.905 -3.155 5.167 1.00 97.94 87 ASN A CA 1
ATOM 664 C C . ASN A 1 87 ? -5.717 -2.253 3.938 1.00 97.94 87 ASN A C 1
ATOM 666 O O . ASN A 1 87 ? -5.609 -2.749 2.813 1.00 97.94 87 ASN A O 1
ATOM 670 N N . GLN A 1 88 ? -5.562 -0.942 4.142 1.00 97.81 88 GLN A N 1
ATOM 671 C CA . GLN A 1 88 ? -5.327 0.004 3.055 1.00 97.81 88 GLN A CA 1
ATOM 672 C C . GLN A 1 88 ? -4.011 -0.283 2.319 1.00 97.81 88 GLN A C 1
ATOM 674 O O . GLN A 1 88 ? -3.975 -0.271 1.081 1.00 97.81 88 GLN A O 1
ATOM 679 N N . ALA A 1 89 ? -2.941 -0.592 3.060 1.00 97.62 89 ALA A N 1
ATOM 680 C CA . ALA A 1 89 ? -1.676 -1.024 2.481 1.00 97.62 89 ALA A CA 1
ATOM 681 C C . ALA A 1 89 ? -1.896 -2.261 1.606 1.00 97.62 89 ALA A C 1
ATOM 683 O O . ALA A 1 89 ? -1.522 -2.249 0.434 1.00 97.62 89 ALA A O 1
ATOM 684 N N . GLY A 1 90 ? -2.569 -3.284 2.140 1.00 97.19 90 GLY A N 1
ATOM 685 C CA . GLY A 1 90 ? -2.968 -4.500 1.433 1.00 97.19 90 GLY A CA 1
ATOM 686 C C . GLY A 1 90 ? -3.706 -4.229 0.124 1.00 97.19 90 GLY A C 1
ATOM 687 O O . GLY A 1 90 ? -3.329 -4.761 -0.925 1.00 97.19 90 GLY A O 1
ATOM 688 N N . MET A 1 91 ? -4.689 -3.330 0.148 1.00 96.56 91 MET A N 1
ATOM 689 C CA . MET A 1 91 ? -5.466 -2.921 -1.026 1.00 96.56 91 MET A CA 1
ATOM 690 C C . MET A 1 91 ? -4.605 -2.316 -2.144 1.00 96.56 91 MET A C 1
ATOM 692 O O . MET A 1 91 ? -4.896 -2.528 -3.325 1.00 96.56 91 MET A O 1
ATOM 696 N N . TRP A 1 92 ? -3.512 -1.622 -1.819 1.00 95.94 92 TRP A N 1
ATOM 697 C CA . TRP A 1 92 ? -2.592 -1.080 -2.826 1.00 95.94 92 TRP A CA 1
ATOM 698 C C . TRP A 1 92 ? -1.715 -2.149 -3.489 1.00 95.94 92 TRP A C 1
ATOM 700 O O . TRP A 1 92 ? -1.351 -1.997 -4.662 1.00 95.94 92 TRP A O 1
ATOM 710 N N . VAL A 1 93 ? -1.373 -3.216 -2.757 1.00 96.31 93 VAL A N 1
ATOM 711 C CA . VAL A 1 93 ? -0.415 -4.247 -3.196 1.00 96.31 93 VAL A CA 1
ATOM 712 C C . VAL A 1 93 ? -1.034 -5.519 -3.748 1.00 96.31 93 VAL A C 1
ATOM 714 O O . VAL A 1 93 ? -0.406 -6.147 -4.601 1.00 96.31 93 VAL A O 1
ATOM 717 N N . LYS A 1 94 ? -2.223 -5.908 -3.281 1.00 94.19 94 LYS A N 1
ATOM 718 C CA . LYS A 1 94 ? -2.812 -7.238 -3.512 1.00 94.19 94 LYS A CA 1
ATOM 719 C C . LYS A 1 94 ? -2.856 -7.667 -4.984 1.00 94.19 94 LYS A C 1
ATOM 721 O O . LYS A 1 94 ? -2.607 -8.825 -5.285 1.00 94.19 94 LYS A O 1
ATOM 726 N N . ASP A 1 95 ? -3.082 -6.727 -5.904 1.00 92.00 95 ASP A N 1
ATOM 727 C CA . ASP A 1 95 ? -3.185 -6.995 -7.349 1.00 92.00 95 ASP A CA 1
ATOM 728 C C . ASP A 1 95 ? -1.847 -6.797 -8.099 1.00 92.00 95 ASP A C 1
ATOM 730 O O . ASP A 1 95 ? -1.818 -6.713 -9.332 1.00 92.00 95 ASP A O 1
ATOM 734 N N . ARG A 1 96 ? -0.739 -6.589 -7.378 1.00 92.38 96 ARG A N 1
ATOM 735 C CA . ARG A 1 96 ? 0.598 -6.295 -7.934 1.00 92.38 96 ARG A CA 1
ATOM 736 C C . ARG A 1 96 ? 1.649 -7.279 -7.458 1.00 92.38 96 ARG A C 1
ATOM 738 O O . ARG A 1 96 ? 2.461 -7.724 -8.261 1.00 92.38 96 ARG A O 1
ATOM 745 N N . ASP A 1 97 ? 1.625 -7.593 -6.172 1.00 93.56 97 ASP A N 1
ATOM 746 C CA . ASP A 1 97 ? 2.513 -8.562 -5.549 1.00 93.56 97 ASP A CA 1
ATOM 747 C C . ASP A 1 97 ? 1.717 -9.323 -4.485 1.00 93.56 97 ASP A C 1
ATOM 749 O O . ASP A 1 97 ? 1.605 -8.902 -3.332 1.00 93.56 97 ASP A O 1
ATOM 753 N N . GLU A 1 98 ? 1.133 -10.447 -4.900 1.00 94.69 98 GLU A N 1
ATOM 754 C CA . GLU A 1 98 ? 0.321 -11.309 -4.037 1.00 94.69 98 GLU A CA 1
ATOM 755 C C . GLU A 1 98 ? 1.124 -11.817 -2.833 1.00 94.69 98 GLU A C 1
ATOM 757 O O . GLU A 1 98 ? 0.602 -11.923 -1.727 1.00 94.69 98 GLU A O 1
ATOM 762 N N . LYS A 1 99 ? 2.429 -12.063 -3.005 1.00 95.69 99 LYS A N 1
ATOM 763 C CA . LYS A 1 99 ? 3.302 -12.517 -1.918 1.00 95.69 99 LYS A CA 1
ATOM 764 C C . LYS A 1 99 ? 3.470 -11.433 -0.856 1.00 95.69 99 LYS A C 1
ATOM 766 O O . LYS A 1 99 ? 3.485 -11.748 0.335 1.00 95.69 99 LYS A O 1
ATOM 771 N N . VAL A 1 100 ? 3.610 -10.172 -1.262 1.00 95.75 100 VAL A N 1
ATOM 772 C CA . VAL A 1 100 ? 3.619 -9.035 -0.330 1.00 95.75 100 VAL A CA 1
ATOM 773 C C . VAL A 1 100 ? 2.240 -8.838 0.297 1.00 95.75 100 VAL A C 1
ATOM 775 O O . VAL A 1 100 ? 2.168 -8.694 1.516 1.00 95.75 100 VAL A O 1
ATOM 778 N N . GLY A 1 101 ? 1.163 -8.928 -0.488 1.00 97.00 101 GLY A N 1
ATOM 779 C CA . GLY A 1 101 ? -0.212 -8.888 0.021 1.00 97.00 101 GLY A CA 1
ATOM 780 C C . GLY A 1 101 ? -0.457 -9.928 1.119 1.00 97.00 101 GLY A C 1
ATOM 781 O O . GLY A 1 101 ? -0.879 -9.577 2.215 1.00 97.00 101 GLY A O 1
ATOM 782 N N . ASN A 1 102 ? -0.068 -11.183 0.891 1.00 97.62 102 ASN A N 1
ATOM 783 C CA . ASN A 1 102 ? -0.179 -12.264 1.873 1.00 97.62 102 ASN A CA 1
ATOM 784 C C . ASN A 1 102 ? 0.554 -11.954 3.185 1.00 97.62 102 ASN A C 1
ATOM 786 O O . ASN A 1 102 ? 0.033 -12.222 4.266 1.00 97.62 102 ASN A O 1
ATOM 790 N N . ARG A 1 103 ? 1.746 -11.349 3.116 1.00 97.50 103 ARG A N 1
ATOM 791 C CA . ARG A 1 103 ? 2.485 -10.932 4.321 1.00 97.50 103 ARG A CA 1
ATOM 792 C C . ARG A 1 103 ? 1.740 -9.856 5.103 1.00 97.50 103 ARG A C 1
ATOM 794 O O . ARG A 1 103 ? 1.788 -9.861 6.327 1.00 97.50 103 ARG A O 1
ATOM 801 N N . TYR A 1 104 ? 1.072 -8.930 4.421 1.00 97.94 104 TYR A N 1
ATOM 802 C CA . TYR A 1 104 ? 0.303 -7.880 5.094 1.00 97.94 104 TYR A CA 1
ATOM 803 C C . TYR A 1 104 ? -0.969 -8.469 5.709 1.00 97.94 104 TYR A C 1
ATOM 805 O O . TYR A 1 104 ? -1.300 -8.155 6.847 1.00 97.94 104 TYR A O 1
ATOM 813 N N . PHE A 1 105 ? -1.612 -9.417 5.026 1.00 97.69 105 PHE A N 1
ATOM 814 C CA . PHE A 1 105 ? -2.769 -10.132 5.561 1.00 97.69 105 PHE A CA 1
ATOM 815 C C . PHE A 1 105 ? -2.429 -10.931 6.833 1.00 97.69 105 PHE A C 1
ATOM 817 O O . PHE A 1 105 ? -3.194 -10.924 7.793 1.00 97.69 105 PHE A O 1
ATOM 824 N N . GLN A 1 106 ? -1.241 -11.542 6.906 1.00 97.56 106 GLN A N 1
ATOM 825 C CA . GLN A 1 106 ? -0.758 -12.195 8.134 1.00 97.56 106 GLN A CA 1
ATOM 826 C C . GLN A 1 106 ? -0.661 -11.223 9.318 1.00 97.56 106 GLN A C 1
ATOM 828 O O . GLN A 1 106 ? -0.930 -11.601 10.456 1.00 97.56 106 GLN A O 1
ATOM 833 N N . VAL A 1 107 ? -0.316 -9.956 9.073 1.00 97.69 107 VAL A N 1
ATOM 834 C CA . VAL A 1 107 ? -0.305 -8.938 10.133 1.00 97.69 107 VAL A CA 1
ATOM 835 C C . VAL A 1 107 ? -1.718 -8.666 10.650 1.00 97.69 107 VAL A C 1
ATOM 837 O O . VAL A 1 107 ? -1.893 -8.509 11.859 1.00 97.69 107 VAL A O 1
ATOM 840 N N . ILE A 1 108 ? -2.728 -8.675 9.778 1.00 96.56 108 ILE A N 1
ATOM 841 C CA . ILE A 1 108 ? -4.133 -8.549 10.189 1.00 96.56 108 ILE A CA 1
ATOM 842 C C . ILE A 1 108 ? -4.545 -9.729 11.070 1.00 96.56 108 ILE A C 1
ATOM 844 O O . ILE A 1 108 ? -5.081 -9.519 12.160 1.00 96.56 108 ILE A O 1
ATOM 848 N N . ASP A 1 109 ? -4.235 -10.957 10.651 1.00 95.12 109 ASP A N 1
ATOM 849 C CA . ASP A 1 109 ? -4.587 -12.164 11.407 1.00 95.12 109 ASP A CA 1
ATOM 850 C C . ASP A 1 109 ? -3.917 -12.207 12.793 1.00 95.12 109 ASP A C 1
ATOM 852 O O . ASP A 1 109 ? -4.560 -12.558 13.782 1.00 95.12 109 ASP A O 1
ATOM 856 N N . HIS A 1 110 ? -2.655 -11.777 12.901 1.00 96.69 110 HIS A N 1
ATOM 857 C CA . HIS A 1 110 ? -1.916 -11.821 14.166 1.00 96.69 110 HIS A CA 1
ATOM 858 C C . HIS A 1 110 ? -2.166 -10.624 15.088 1.00 96.69 110 HIS A C 1
ATOM 860 O O . HIS A 1 110 ? -2.238 -10.800 16.304 1.00 96.69 110 HIS A O 1
ATOM 866 N N . ARG A 1 111 ? -2.271 -9.409 14.539 1.00 98.19 111 ARG A N 1
ATOM 867 C CA . ARG A 1 111 ? -2.281 -8.169 15.335 1.00 98.19 111 ARG A CA 1
ATOM 868 C C . ARG A 1 111 ? -3.625 -7.453 15.345 1.00 98.19 111 ARG A C 1
ATOM 870 O O . ARG A 1 111 ? -3.813 -6.590 16.192 1.00 98.19 111 ARG A O 1
ATOM 877 N N . CYS A 1 112 ? -4.553 -7.789 14.448 1.00 97.62 112 CYS A N 1
ATOM 878 C CA . CYS A 1 112 ? -5.807 -7.043 14.265 1.00 97.62 112 CYS A CA 1
ATOM 879 C C . CYS A 1 112 ? -7.066 -7.909 14.433 1.00 97.62 112 CYS A C 1
ATOM 881 O O . CYS A 1 112 ? -8.168 -7.451 14.138 1.00 97.62 112 CYS A O 1
ATOM 883 N N . ALA A 1 113 ? -6.938 -9.147 14.917 1.00 94.94 113 ALA A N 1
ATOM 884 C CA . ALA A 1 113 ? -8.024 -10.129 14.959 1.00 94.94 113 ALA A CA 1
ATOM 885 C C . ALA A 1 113 ? -9.285 -9.690 15.730 1.00 94.94 113 ALA A C 1
ATOM 887 O O . ALA A 1 113 ? -10.354 -10.261 15.507 1.00 94.94 113 ALA A O 1
ATOM 888 N N . LYS A 1 114 ? -9.172 -8.721 16.651 1.00 97.19 114 LYS A N 1
ATOM 889 C CA . LYS A 1 114 ? -10.295 -8.214 17.461 1.00 97.19 114 LYS A CA 1
ATOM 890 C C . LYS A 1 114 ? -10.940 -6.939 16.908 1.00 97.19 114 LYS A C 1
ATOM 892 O O . LYS A 1 114 ? -11.935 -6.497 17.470 1.00 97.19 114 LYS A O 1
ATOM 897 N N . THR A 1 115 ? -10.379 -6.365 15.849 1.00 97.69 115 THR A N 1
ATOM 898 C CA . THR A 1 115 ? -10.875 -5.129 15.222 1.00 97.69 115 THR A CA 1
ATOM 899 C C . THR A 1 115 ? -12.002 -5.419 14.240 1.00 97.69 115 THR A C 1
ATOM 901 O O . THR A 1 115 ? -12.110 -6.542 13.731 1.00 97.69 115 THR A O 1
ATOM 904 N N . LYS A 1 116 ? -12.820 -4.415 13.919 1.00 97.19 116 LYS A N 1
ATOM 905 C CA . LYS A 1 116 ? -13.915 -4.582 12.948 1.00 97.19 116 LYS A CA 1
ATOM 906 C C . LYS A 1 116 ? -13.393 -4.936 11.552 1.00 97.19 116 LYS A C 1
ATOM 908 O O . LYS A 1 116 ? -13.916 -5.852 10.910 1.00 97.19 116 LYS A O 1
ATOM 913 N N . ILE A 1 117 ? -12.357 -4.228 11.095 1.00 97.38 117 ILE A N 1
ATOM 914 C CA . ILE A 1 117 ? -11.705 -4.498 9.804 1.00 97.38 117 ILE A CA 1
ATOM 915 C C . ILE A 1 117 ? -11.085 -5.895 9.823 1.00 97.38 117 ILE A C 1
ATOM 917 O O . ILE A 1 117 ? -11.404 -6.714 8.966 1.00 97.38 117 ILE A O 1
ATOM 921 N N . GLY A 1 118 ? -10.302 -6.223 10.855 1.00 97.25 118 GLY A N 1
ATOM 922 C CA . GLY A 1 118 ? -9.627 -7.517 10.933 1.00 97.25 118 GLY A CA 1
ATOM 923 C C . GLY A 1 118 ? -10.578 -8.712 11.010 1.00 97.25 118 GLY A C 1
ATOM 924 O O . GLY A 1 118 ? -10.311 -9.743 10.400 1.00 97.25 118 GLY A O 1
ATOM 925 N N . GLN A 1 119 ? -11.718 -8.595 11.695 1.00 97.62 119 GLN A N 1
ATOM 926 C CA . GLN A 1 119 ? -12.745 -9.644 11.689 1.00 97.62 119 GLN A CA 1
ATOM 927 C C . GLN A 1 119 ? -13.333 -9.864 10.291 1.00 97.62 119 GLN A C 1
ATOM 929 O O . GLN A 1 119 ? -13.520 -11.006 9.867 1.00 97.62 119 GLN A O 1
ATOM 934 N N . THR A 1 120 ? -13.593 -8.778 9.568 1.00 97.06 120 THR A N 1
ATOM 935 C CA . THR A 1 120 ? -14.203 -8.827 8.237 1.00 97.06 120 THR A CA 1
ATOM 936 C C . THR A 1 120 ? -13.209 -9.339 7.186 1.00 97.06 120 THR A C 1
ATOM 938 O O . THR A 1 120 ? -13.561 -10.202 6.381 1.00 97.06 120 THR A O 1
ATOM 941 N N . ASP A 1 121 ? -11.948 -8.909 7.251 1.00 95.38 121 ASP A N 1
ATOM 942 C CA . ASP A 1 121 ? -10.858 -9.413 6.407 1.00 95.38 121 ASP A CA 1
ATOM 943 C C . ASP A 1 121 ? -10.635 -10.913 6.597 1.00 95.38 121 ASP A C 1
ATOM 945 O O . ASP A 1 121 ? -10.502 -11.660 5.624 1.00 95.38 121 ASP A O 1
ATOM 949 N N . ARG A 1 122 ? -10.649 -11.386 7.850 1.00 95.81 122 ARG A N 1
ATOM 950 C CA . ARG A 1 122 ? -10.530 -12.817 8.168 1.00 95.81 122 ARG A CA 1
ATOM 951 C C . ARG A 1 122 ? -11.707 -13.617 7.627 1.00 95.81 122 ARG A C 1
ATOM 953 O O . ARG A 1 122 ? -11.485 -14.684 7.068 1.00 95.81 122 ARG A O 1
ATOM 960 N N . ALA A 1 123 ? -12.929 -13.094 7.737 1.00 96.06 123 ALA A N 1
ATOM 961 C CA . ALA A 1 123 ? -14.115 -13.737 7.173 1.00 96.06 123 ALA A CA 1
ATOM 962 C C . ALA A 1 123 ? -14.057 -13.831 5.637 1.00 96.06 123 ALA A C 1
ATOM 964 O O . ALA A 1 123 ? -14.503 -14.820 5.059 1.00 96.06 123 ALA A O 1
ATOM 965 N N . LYS A 1 124 ? -13.481 -12.824 4.972 1.00 95.50 124 LYS A N 1
ATOM 966 C CA . LYS A 1 124 ? -13.269 -12.816 3.518 1.00 95.50 124 LYS A CA 1
ATOM 967 C C . LYS A 1 124 ? -12.024 -13.601 3.082 1.00 95.50 124 LYS A C 1
ATOM 969 O O . LYS A 1 124 ? -11.881 -13.896 1.898 1.00 95.50 124 LYS A O 1
ATOM 974 N N . HIS A 1 125 ? -11.125 -13.914 4.013 1.00 95.44 125 HIS A N 1
ATOM 975 C CA . HIS A 1 125 ? -9.756 -14.361 3.746 1.00 95.44 125 HIS A CA 1
ATOM 976 C C . HIS A 1 125 ? -8.959 -13.403 2.847 1.00 95.44 125 HIS A C 1
ATOM 978 O O . HIS A 1 125 ? -8.045 -13.833 2.148 1.00 95.44 125 HIS A O 1
ATOM 984 N N . TRP A 1 126 ? -9.324 -12.118 2.826 1.00 96.50 126 TRP A N 1
ATOM 985 C CA . TRP A 1 126 ? -8.684 -11.102 1.994 1.00 96.50 126 TRP A CA 1
ATOM 986 C C . TRP A 1 126 ? -9.079 -9.691 2.423 1.00 96.50 126 TRP A C 1
ATOM 988 O O . TRP A 1 126 ? -10.106 -9.519 3.070 1.00 96.50 126 TRP A O 1
ATOM 998 N N . PHE A 1 127 ? -8.317 -8.693 1.971 1.00 96.75 127 PHE A N 1
ATOM 999 C CA . PHE A 1 127 ? -8.573 -7.269 2.219 1.00 96.75 127 PHE A CA 1
ATOM 1000 C C . PHE A 1 127 ? -9.957 -6.806 1.743 1.00 96.75 127 PHE A C 1
ATOM 1002 O O . PHE A 1 127 ? -10.475 -7.268 0.706 1.00 96.75 127 PHE A O 1
ATOM 1009 N N . ILE A 1 128 ? -10.533 -5.842 2.456 1.00 95.56 128 ILE A N 1
ATOM 1010 C CA . ILE A 1 128 ? -11.847 -5.251 2.188 1.00 95.56 128 ILE A CA 1
ATOM 1011 C C . ILE A 1 128 ? -11.757 -3.772 1.822 1.00 95.56 128 ILE A C 1
ATOM 1013 O O . ILE A 1 128 ? -10.849 -3.051 2.219 1.00 95.56 128 ILE A O 1
ATOM 1017 N N . ASP A 1 129 ? -12.757 -3.313 1.076 1.00 94.38 129 ASP A N 1
ATOM 1018 C CA . ASP A 1 129 ? -12.950 -1.896 0.788 1.00 94.38 129 ASP A CA 1
ATOM 1019 C C . ASP A 1 129 ? -13.771 -1.271 1.925 1.00 94.38 129 ASP A C 1
ATOM 1021 O O . ASP A 1 129 ? -14.994 -1.158 1.849 1.00 94.38 129 ASP A O 1
ATOM 1025 N N . GLN A 1 130 ? -13.103 -1.014 3.050 1.00 92.31 130 GLN A N 1
ATOM 1026 C CA . GLN A 1 130 ? -13.701 -0.418 4.240 1.00 92.31 130 GLN A CA 1
ATOM 1027 C C . GLN A 1 130 ? -12.742 0.614 4.828 1.00 92.31 130 GLN A C 1
ATOM 1029 O O . GLN A 1 130 ? -11.603 0.279 5.149 1.00 92.31 130 GLN A O 1
ATOM 1034 N N . SER A 1 131 ? -13.241 1.833 5.029 1.00 93.50 131 SER A N 1
ATOM 1035 C CA . SER A 1 131 ? -12.523 2.880 5.754 1.00 93.50 131 SER A CA 1
ATOM 1036 C C . SER A 1 131 ? -12.555 2.638 7.265 1.00 93.50 131 SER A C 1
ATOM 1038 O O . SER A 1 131 ? -13.530 2.116 7.821 1.00 93.50 131 SER A O 1
ATOM 1040 N N . GLY A 1 132 ? -11.487 3.053 7.931 1.00 94.50 132 GLY A N 1
ATOM 1041 C CA . GLY A 1 132 ? -11.348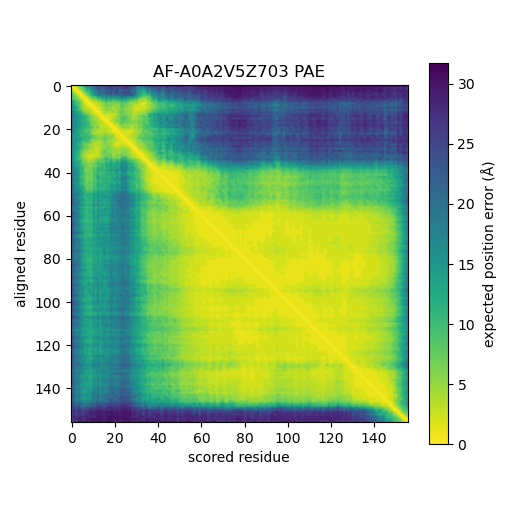 3.096 9.377 1.00 94.50 132 GLY A CA 1
ATOM 1042 C C . GLY A 1 132 ? -10.969 4.499 9.862 1.00 94.50 132 GLY A C 1
ATOM 1043 O O . GLY A 1 132 ? -11.138 5.483 9.135 1.00 94.50 132 GLY A O 1
ATOM 1044 N N . PRO A 1 133 ? -10.491 4.619 11.111 1.00 95.94 133 PRO A N 1
ATOM 1045 C CA . PRO A 1 133 ? -10.201 5.919 11.709 1.00 95.94 133 PRO A CA 1
ATOM 1046 C C . PRO A 1 133 ? -9.101 6.705 10.984 1.00 95.94 133 PRO A C 1
ATOM 1048 O O . PRO A 1 133 ? -9.207 7.922 10.850 1.00 95.94 133 PRO A O 1
ATOM 1051 N N . TRP A 1 134 ? -8.058 6.028 10.495 1.00 95.31 134 TRP A N 1
ATOM 1052 C CA . TRP A 1 134 ? -6.928 6.680 9.834 1.00 95.31 134 TRP A CA 1
ATOM 1053 C C . TRP A 1 134 ? -7.307 7.174 8.433 1.00 95.31 134 TRP A C 1
ATOM 1055 O O . TRP A 1 134 ? -7.043 8.329 8.104 1.00 95.31 134 TRP A O 1
ATOM 1065 N N . SER A 1 135 ? -7.963 6.337 7.629 1.00 94.31 135 SER A N 1
ATOM 1066 C CA . SER A 1 135 ? -8.391 6.688 6.270 1.00 94.31 135 SER A CA 1
ATOM 1067 C C . SER A 1 135 ? -9.483 7.758 6.271 1.00 94.31 135 SER A C 1
ATOM 1069 O O . SER A 1 135 ? -9.474 8.636 5.414 1.00 94.31 135 SER A O 1
ATOM 1071 N N . THR A 1 136 ? -10.367 7.758 7.272 1.00 96.31 136 THR A N 1
ATOM 1072 C CA . THR A 1 136 ? -11.359 8.834 7.446 1.00 96.31 136 THR A CA 1
ATOM 1073 C C . THR A 1 136 ? -10.683 10.168 7.769 1.00 96.31 136 THR A C 1
ATOM 1075 O O . THR A 1 136 ? -10.983 11.179 7.139 1.00 96.31 136 THR A O 1
ATOM 1078 N N . ALA A 1 137 ? -9.734 10.176 8.712 1.00 94.56 137 ALA A N 1
ATOM 1079 C CA . ALA A 1 137 ? -9.006 11.391 9.075 1.00 94.56 137 ALA A CA 1
ATOM 1080 C C . ALA A 1 137 ? -8.169 11.942 7.905 1.00 94.56 137 ALA A C 1
ATOM 1082 O O . ALA A 1 137 ? -8.069 13.156 7.727 1.00 94.56 137 ALA A O 1
ATOM 1083 N N . GLU A 1 138 ? -7.578 11.059 7.094 1.00 92.62 138 GLU A N 1
ATOM 1084 C CA . GLU A 1 138 ? -6.843 11.442 5.884 1.00 92.62 138 GLU A CA 1
ATOM 1085 C C . GLU A 1 138 ? -7.764 12.085 4.843 1.00 92.62 138 GLU A C 1
ATOM 1087 O O . GLU A 1 138 ? -7.445 13.159 4.330 1.00 92.62 138 GLU A O 1
ATOM 1092 N N . GLU A 1 139 ? -8.941 11.502 4.605 1.00 93.12 139 GLU A N 1
ATOM 1093 C CA . GLU A 1 139 ? -9.919 12.052 3.667 1.00 93.12 139 GLU A CA 1
ATOM 1094 C C . GLU A 1 139 ? -10.433 13.431 4.116 1.00 93.12 139 GLU A C 1
ATOM 1096 O O . GLU A 1 139 ? -10.568 14.351 3.302 1.00 93.12 139 GLU A O 1
ATOM 1101 N N . GLU A 1 140 ? -10.689 13.610 5.411 1.00 94.62 140 GLU A N 1
ATOM 1102 C CA . GLU A 1 140 ? -11.077 14.903 5.981 1.00 94.62 140 GLU A CA 1
ATOM 1103 C C . GLU A 1 140 ? -9.975 15.957 5.809 1.00 94.62 140 GLU A C 1
ATOM 1105 O O . GLU A 1 140 ? -10.257 17.074 5.362 1.00 94.62 140 GLU A O 1
ATOM 1110 N N . ALA A 1 141 ? -8.720 15.597 6.094 1.00 92.69 141 ALA A N 1
ATOM 1111 C CA . ALA A 1 141 ? -7.573 16.483 5.908 1.00 92.69 14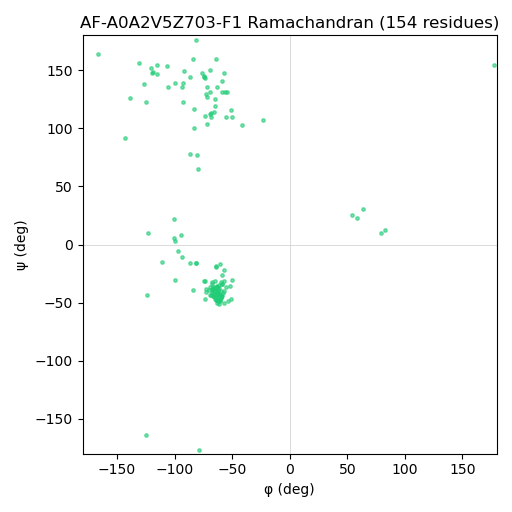1 ALA A CA 1
ATOM 1112 C C . ALA A 1 141 ? -7.378 16.863 4.431 1.00 92.69 141 ALA A C 1
ATOM 1114 O O . ALA A 1 141 ? -7.154 18.034 4.112 1.00 92.69 141 ALA A O 1
ATOM 1115 N N . TYR A 1 142 ? -7.525 15.897 3.522 1.00 91.19 142 TYR A N 1
ATOM 1116 C CA . TYR A 1 142 ? -7.456 16.123 2.081 1.00 91.19 142 TYR A CA 1
ATOM 1117 C C . TYR A 1 142 ? -8.543 17.097 1.610 1.00 91.19 142 TYR A C 1
ATOM 1119 O O . TYR A 1 142 ? -8.249 18.066 0.904 1.00 91.19 142 TYR A O 1
ATOM 1127 N N . ARG A 1 143 ? -9.794 16.888 2.040 1.00 92.88 143 ARG A N 1
ATOM 1128 C CA . ARG A 1 143 ? -10.923 17.775 1.713 1.00 92.88 143 ARG A CA 1
ATOM 1129 C C . ARG A 1 143 ? -10.718 19.187 2.258 1.00 92.88 143 ARG A C 1
ATOM 1131 O O . ARG A 1 143 ? -11.014 20.148 1.550 1.00 92.88 143 ARG A O 1
ATOM 1138 N N . ALA A 1 144 ? -10.204 19.323 3.479 1.00 92.12 144 ALA A N 1
ATOM 1139 C CA . ALA A 1 144 ? -9.904 20.623 4.074 1.00 92.12 144 ALA A CA 1
ATOM 1140 C C . ALA A 1 144 ? -8.833 21.379 3.270 1.00 92.12 144 ALA A C 1
ATOM 1142 O O . ALA A 1 144 ? -9.067 22.517 2.869 1.00 92.12 144 ALA A O 1
ATOM 1143 N N . MET A 1 145 ? -7.719 20.717 2.939 1.00 91.00 145 MET A N 1
ATOM 1144 C CA . MET A 1 145 ? -6.651 21.304 2.122 1.00 91.00 145 MET A CA 1
ATOM 1145 C C . MET A 1 145 ? -7.161 21.725 0.736 1.00 91.00 145 MET A C 1
ATOM 1147 O O . MET A 1 145 ? -6.852 22.813 0.257 1.00 91.00 145 MET A O 1
ATOM 1151 N N . HIS A 1 146 ? -7.962 20.882 0.080 1.00 87.62 146 HIS A N 1
ATOM 1152 C CA . HIS A 1 146 ? -8.512 21.206 -1.237 1.00 87.62 146 HIS A CA 1
ATOM 1153 C C . HIS A 1 146 ? -9.496 22.374 -1.200 1.00 87.62 146 HIS A C 1
ATOM 1155 O O . HIS A 1 146 ? -9.467 23.209 -2.099 1.00 87.62 146 HIS A O 1
ATOM 1161 N N . LYS A 1 147 ? -10.308 22.482 -0.144 1.00 88.00 147 LYS A N 1
ATOM 1162 C CA . LYS A 1 147 ? -11.190 23.634 0.064 1.00 88.00 147 LYS A CA 1
ATOM 1163 C C . LYS A 1 147 ? -10.410 24.947 0.199 1.00 88.00 147 LYS A C 1
ATOM 1165 O O . LYS A 1 147 ? -10.896 25.976 -0.248 1.00 88.00 147 LYS A O 1
ATOM 1170 N N . GLU A 1 148 ? -9.223 24.923 0.803 1.00 84.06 148 GLU A N 1
ATOM 1171 C CA . GLU A 1 148 ? -8.354 26.104 0.922 1.00 84.06 148 GLU A CA 1
ATOM 1172 C C . GLU A 1 148 ? -7.653 26.468 -0.397 1.00 84.06 148 GLU A C 1
ATOM 1174 O O . GLU A 1 148 ? -7.374 27.639 -0.652 1.00 84.06 148 GLU A O 1
ATOM 1179 N N . LEU A 1 149 ? -7.358 25.468 -1.234 1.00 80.44 149 LEU A N 1
ATOM 1180 C CA . LEU A 1 149 ? -6.646 25.634 -2.505 1.00 80.44 149 LEU A CA 1
ATOM 1181 C C . LEU A 1 149 ? -7.558 25.966 -3.691 1.00 80.44 149 LEU A C 1
ATOM 1183 O O . LEU A 1 149 ? -7.050 26.398 -4.727 1.00 80.44 149 LEU A O 1
ATOM 1187 N N . GLU A 1 150 ? -8.869 25.756 -3.574 1.00 71.94 150 GLU A N 1
ATOM 1188 C CA . GLU A 1 150 ? -9.851 26.242 -4.540 1.00 71.94 150 GLU A CA 1
ATOM 1189 C C . GLU A 1 150 ? -10.188 27.709 -4.222 1.00 71.94 150 GLU A C 1
ATOM 1191 O O . GLU A 1 150 ? -10.989 27.962 -3.320 1.00 71.94 150 GLU A O 1
ATOM 1196 N N . PRO A 1 151 ? -9.620 28.708 -4.934 1.00 59.12 151 PRO A N 1
ATOM 1197 C CA . PRO A 1 151 ? -10.192 30.044 -4.886 1.00 59.12 151 PRO A CA 1
ATOM 1198 C C . PRO A 1 151 ? -11.638 29.925 -5.365 1.00 59.12 151 PRO A C 1
ATOM 1200 O O . PRO A 1 151 ? -11.873 29.277 -6.390 1.00 59.12 151 PRO A O 1
ATOM 1203 N N . G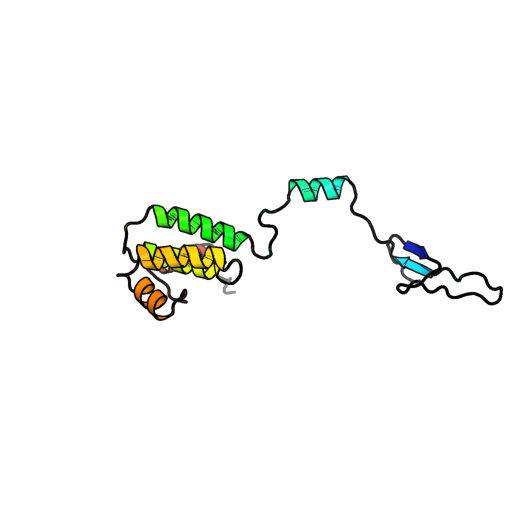LU A 1 152 ? -12.574 30.508 -4.602 1.00 59.91 152 GLU A N 1
ATOM 1204 C CA . GLU A 1 152 ? -13.974 30.746 -4.976 1.00 59.91 152 GLU A CA 1
ATOM 1205 C C . GLU A 1 152 ? -14.076 30.780 -6.501 1.00 59.91 152 GLU A C 1
ATOM 1207 O O . GLU A 1 152 ? -13.542 31.697 -7.133 1.00 59.91 152 GLU A O 1
ATOM 1212 N N . ARG A 1 153 ? -14.653 29.732 -7.113 1.00 54.41 153 ARG A N 1
ATOM 1213 C CA . ARG A 1 153 ? -14.942 29.745 -8.549 1.00 54.41 153 ARG A CA 1
ATOM 1214 C C . ARG A 1 153 ? -15.679 31.050 -8.792 1.00 54.41 153 ARG A C 1
ATOM 1216 O O . ARG A 1 153 ? -16.798 31.177 -8.304 1.00 54.41 153 ARG A O 1
ATOM 1223 N N . SER A 1 154 ? -15.012 31.986 -9.473 1.00 46.38 154 SER A N 1
ATOM 1224 C CA . SER A 1 154 ? -15.509 33.320 -9.794 1.00 46.38 154 SER A CA 1
ATOM 1225 C C . SER A 1 154 ? -16.967 33.189 -10.205 1.00 46.38 154 SER A C 1
ATOM 1227 O O . SER A 1 154 ? -17.272 32.665 -11.276 1.00 46.38 154 SER A O 1
ATOM 1229 N N . SER A 1 155 ? -17.858 33.554 -9.289 1.00 49.66 155 SER A N 1
ATOM 1230 C CA . SER A 1 155 ? -19.271 33.710 -9.568 1.00 49.66 155 SER A CA 1
ATOM 1231 C C . SER A 1 155 ? -19.407 35.083 -10.205 1.00 49.66 155 SER A C 1
ATOM 1233 O O . SER A 1 155 ? -19.780 36.045 -9.548 1.00 49.66 155 SER A O 1
ATOM 1235 N N . GLU A 1 156 ? -19.030 35.161 -11.480 1.00 41.66 156 GLU A N 1
ATOM 1236 C CA . GLU A 1 156 ? -19.349 36.265 -12.390 1.00 41.66 156 GLU A CA 1
ATOM 1237 C C . GLU A 1 156 ? -19.721 35.706 -13.765 1.00 41.66 156 GLU A C 1
ATOM 1239 O O . GLU A 1 156 ? -18.962 34.858 -14.292 1.00 41.66 156 GLU A O 1
#

Radius of gyration: 28.16 Å; Cα contacts (8 Å, |Δi|>4): 153; chains: 1; bounding box: 45×51×84 Å

Sequence (156 aa):
AKERRSGAYQTVAYDKEGKASYDENGNPKMKSVPAVLKASAKEIQRLNTNKVTPDIRFHYRLIAGALAMKAAALLPDNSEELADIVNQAGMWVKDRDEKVGNRYFQVIDHRCAKTKIGQTDRAKHWFIDQSGPWSTAEEEAYRAMHKELEPERSSE